Protein AF-A0A4S9TPJ6-F1 (afdb_monomer)

Secondary structure (DSSP, 8-state):
------------------PPP----------S-------HHHHHHHHHHHHHHHHHHHHHHHHHHHHHHHHHHHHHHHHHHHHHHHHHHHHHHHHHHHHHHHHHHH--

InterPro domains:
  IPR013959 DASH complex subunit Dad4 [PF08650] (38-105)
  IPR013959 DASH complex subunit Dad4 [PTHR28222] (38-107)

Foldseek 3Di:
DDDDDDDDDDDDDDDDDDDDDPPDDPPDPPPPDPDPPQDPVNVVVVVVVVVVVVVVVVVVVVVVVVVVVVVVVVVVVVVVVVVVVVVVVVVVVVVVVVVVVVVVVVVD

pLDDT: mean 78.39, std 22.14, range [39.75, 98.69]

Solvent-accessible surface area (backbone atoms only — not comparable to full-atom values): 6909 Å² total; per-residue (Å²): 143,82,79,89,83,83,86,84,81,86,80,88,82,88,80,93,76,90,73,83,80,81,91,73,76,87,77,68,78,78,73,91,69,77,67,88,78,68,48,77,66,54,52,51,49,52,54,52,48,50,52,51,52,56,49,50,52,52,49,49,54,53,50,54,52,49,51,51,53,50,50,54,50,53,58,62,46,49,60,56,51,51,53,52,50,52,50,52,52,51,52,53,52,52,52,54,52,49,54,53,50,52,54,52,62,75,75,107

Organism: Aureobasidium pullulans (NCBI:txid5580)

Structure (mmCIF, N/CA/C/O backbone):
data_AF-A0A4S9TPJ6-F1
#
_entry.id   AF-A0A4S9TPJ6-F1
#
loop_
_atom_site.group_PDB
_atom_site.id
_atom_site.type_symbol
_atom_site.label_atom_id
_atom_site.label_alt_id
_atom_site.label_comp_id
_atom_site.label_asym_id
_atom_site.label_entity_id
_atom_site.label_seq_id
_atom_site.pdbx_PDB_ins_code
_atom_site.Cartn_x
_atom_site.Cartn_y
_atom_site.Cartn_z
_atom_site.occupancy
_atom_site.B_iso_or_equiv
_atom_site.auth_seq_id
_atom_site.auth_comp_id
_atom_site.auth_asym_id
_atom_site.auth_atom_id
_atom_site.pdbx_PDB_model_num
ATOM 1 N N . MET A 1 1 ? 44.935 60.387 -58.788 1.00 44.62 1 MET A N 1
ATOM 2 C CA . MET A 1 1 ? 46.110 61.033 -58.174 1.00 44.62 1 MET A CA 1
ATOM 3 C C . MET A 1 1 ? 46.407 60.317 -56.869 1.00 44.62 1 MET A C 1
ATOM 5 O O . MET A 1 1 ? 45.768 60.632 -55.879 1.00 44.62 1 MET A O 1
ATOM 9 N N . ALA A 1 2 ? 47.271 59.299 -56.920 1.00 43.22 2 ALA A N 1
ATOM 10 C CA . ALA A 1 2 ? 48.044 58.767 -55.793 1.00 43.22 2 ALA A CA 1
ATOM 11 C C . ALA A 1 2 ? 48.929 57.608 -56.300 1.00 43.22 2 ALA A C 1
ATOM 13 O O . ALA A 1 2 ? 48.460 56.485 -56.425 1.00 43.22 2 ALA A O 1
ATOM 14 N N . MET A 1 3 ? 50.171 57.975 -56.627 1.00 47.25 3 MET A N 1
ATOM 15 C CA . MET A 1 3 ? 51.426 57.223 -56.472 1.00 47.25 3 MET A CA 1
ATOM 16 C C . MET A 1 3 ? 51.560 55.838 -57.126 1.00 47.25 3 MET A C 1
ATOM 18 O O . MET A 1 3 ? 51.258 54.808 -56.529 1.00 47.25 3 MET A O 1
ATOM 22 N N . ASP A 1 4 ? 52.151 55.861 -58.322 1.00 42.34 4 ASP A N 1
ATOM 23 C CA . ASP A 1 4 ? 53.192 54.914 -58.726 1.00 42.34 4 ASP A CA 1
ATOM 24 C C . ASP A 1 4 ? 54.390 55.024 -57.763 1.00 42.34 4 ASP A C 1
ATOM 26 O O . ASP A 1 4 ? 54.783 56.135 -57.416 1.00 42.34 4 ASP A O 1
ATOM 30 N N . ASP A 1 5 ? 54.961 53.895 -57.336 1.00 44.09 5 ASP A N 1
ATOM 31 C CA . ASP A 1 5 ? 56.391 53.644 -57.548 1.00 44.09 5 ASP A CA 1
ATOM 32 C C . ASP A 1 5 ? 56.750 52.170 -57.318 1.00 44.09 5 ASP A C 1
ATOM 34 O O . ASP A 1 5 ? 56.328 51.501 -56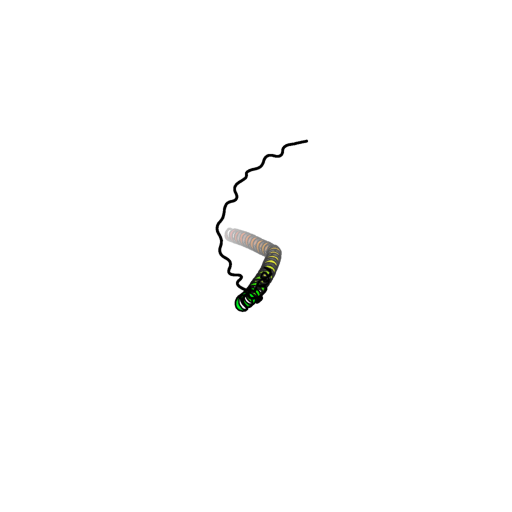.372 1.00 44.09 5 ASP A O 1
ATOM 38 N N . ALA A 1 6 ? 57.506 51.674 -58.288 1.00 48.09 6 ALA A N 1
ATOM 39 C CA . ALA A 1 6 ? 57.837 50.292 -58.551 1.00 48.09 6 ALA A CA 1
ATOM 40 C C . ALA A 1 6 ? 58.975 49.777 -57.659 1.00 48.09 6 ALA A C 1
ATOM 42 O O . ALA A 1 6 ? 59.975 50.460 -57.449 1.00 48.09 6 ALA A O 1
ATOM 43 N N . VAL A 1 7 ? 58.879 48.514 -57.233 1.00 50.94 7 VAL A N 1
ATOM 44 C CA . VAL A 1 7 ? 60.064 47.709 -56.916 1.00 50.94 7 VAL A CA 1
ATOM 45 C C . VAL A 1 7 ? 60.311 46.787 -58.102 1.00 50.94 7 VAL A C 1
ATOM 47 O O . VAL A 1 7 ? 59.646 45.767 -58.283 1.00 50.94 7 VAL A O 1
ATOM 50 N N . ASP A 1 8 ? 61.252 47.231 -58.929 1.00 50.16 8 ASP A N 1
ATOM 51 C CA . ASP A 1 8 ? 61.985 46.438 -59.905 1.00 50.16 8 ASP A CA 1
ATOM 52 C C . ASP A 1 8 ? 62.866 45.407 -59.181 1.00 50.16 8 ASP A C 1
ATOM 54 O O . ASP A 1 8 ? 63.433 45.669 -58.118 1.00 50.16 8 ASP A O 1
ATOM 58 N N . GLY A 1 9 ? 62.950 44.210 -59.748 1.00 45.66 9 GLY A N 1
ATOM 59 C CA . GLY A 1 9 ? 63.647 43.081 -59.142 1.00 45.66 9 GLY A CA 1
ATOM 60 C C . GLY A 1 9 ? 63.427 41.767 -59.878 1.00 45.66 9 GLY A C 1
ATOM 61 O O . GLY A 1 9 ? 63.296 40.718 -59.250 1.00 45.66 9 GLY A O 1
ATOM 62 N N . GLY A 1 10 ? 63.355 41.801 -61.208 1.00 43.19 10 GLY A N 1
ATOM 63 C CA . GLY A 1 10 ? 63.560 40.600 -62.010 1.00 43.19 10 GLY A CA 1
ATOM 64 C C . GLY A 1 10 ? 65.054 40.389 -62.237 1.00 43.19 10 GLY A C 1
ATOM 65 O O . GLY A 1 10 ? 65.725 41.334 -62.628 1.00 43.19 10 GLY A O 1
ATOM 66 N N . CYS A 1 11 ? 65.562 39.166 -62.046 1.00 39.75 11 CYS A N 1
ATOM 67 C CA . CYS A 1 11 ? 66.594 38.576 -62.912 1.00 39.75 11 CYS A CA 1
ATOM 68 C C . CYS A 1 11 ? 66.783 37.065 -62.643 1.00 39.75 11 CYS A C 1
ATOM 70 O O . CYS A 1 11 ? 67.380 36.671 -61.651 1.00 39.75 11 CYS A O 1
ATOM 72 N N . TYR A 1 12 ? 66.270 36.267 -63.589 1.00 40.56 12 TYR A N 1
ATOM 73 C CA . TYR A 1 12 ? 66.818 35.040 -64.203 1.00 40.56 12 TYR A CA 1
ATOM 74 C C . TYR A 1 12 ? 67.426 33.931 -63.311 1.00 40.56 12 TYR A C 1
ATOM 76 O O . TYR A 1 12 ? 68.380 34.115 -62.570 1.00 40.56 12 TYR A O 1
ATOM 84 N N . SER A 1 13 ? 67.024 32.673 -63.496 1.00 42.19 13 SER A N 1
ATOM 85 C CA . SER A 1 13 ? 67.600 31.861 -64.579 1.00 42.19 13 SER A CA 1
ATOM 86 C C . SER A 1 13 ? 66.822 30.557 -64.805 1.00 42.19 13 SER A C 1
ATOM 88 O O . SER A 1 13 ? 66.118 30.059 -63.931 1.00 42.19 13 SER A O 1
ATOM 90 N N . GLY A 1 14 ? 66.887 30.068 -66.044 1.00 50.25 14 GLY A N 1
ATOM 91 C CA . GLY A 1 14 ? 65.963 29.092 -66.607 1.00 50.25 14 GLY A CA 1
ATOM 92 C C . GLY A 1 14 ? 66.112 27.645 -66.139 1.00 50.25 14 GLY A C 1
ATOM 93 O O . GLY A 1 14 ? 67.111 27.234 -65.569 1.00 50.25 14 GLY A O 1
ATOM 94 N N . THR A 1 15 ? 65.117 26.841 -66.506 1.00 44.19 15 THR A N 1
ATOM 95 C CA . THR A 1 15 ? 65.302 25.714 -67.432 1.00 44.19 15 THR A CA 1
ATOM 96 C C . THR A 1 15 ? 63.945 25.299 -67.993 1.00 44.19 15 THR A C 1
ATOM 98 O O . THR A 1 15 ? 62.955 25.131 -67.286 1.00 44.19 15 THR A O 1
ATOM 101 N N . SER A 1 16 ? 63.907 25.165 -69.314 1.00 50.22 16 SER A N 1
ATOM 102 C CA . SER A 1 16 ? 62.810 24.557 -70.049 1.00 50.22 16 SER A CA 1
ATOM 103 C C . SER A 1 16 ? 62.834 23.045 -69.831 1.00 50.22 16 SER A C 1
ATOM 105 O O . SER A 1 16 ? 63.770 22.373 -70.260 1.00 50.22 16 SER A O 1
ATOM 107 N N . SER A 1 17 ? 61.784 22.502 -69.221 1.00 47.09 17 SER A N 1
ATOM 108 C CA . SER A 1 17 ? 61.271 21.159 -69.519 1.00 47.09 17 SER A CA 1
ATOM 109 C C . SER A 1 17 ? 59.798 21.107 -69.135 1.00 47.09 17 SER A C 1
ATOM 111 O O . SER A 1 17 ? 59.420 20.963 -67.976 1.00 47.09 17 SER A O 1
ATOM 113 N N . ARG A 1 18 ? 58.951 21.294 -70.146 1.00 54.44 18 ARG A N 1
ATOM 114 C CA . ARG A 1 18 ? 57.497 21.190 -70.061 1.00 54.44 18 ARG A CA 1
ATOM 115 C C . ARG A 1 18 ? 57.134 19.716 -69.837 1.00 54.44 18 ARG A C 1
ATOM 117 O O . ARG A 1 18 ? 57.025 18.959 -70.795 1.00 54.44 18 ARG A O 1
ATOM 124 N N . MET A 1 19 ? 56.972 19.308 -68.581 1.00 51.78 19 MET A N 1
ATOM 125 C CA . MET A 1 19 ? 56.354 18.023 -68.239 1.00 51.78 19 MET A CA 1
ATOM 126 C C . MET A 1 19 ? 54.832 18.131 -68.434 1.00 51.78 19 MET A C 1
ATOM 128 O O . MET A 1 19 ? 54.237 19.090 -67.933 1.00 51.78 19 MET A O 1
ATOM 132 N N . PRO A 1 20 ? 54.168 17.197 -69.139 1.00 49.78 20 PRO A N 1
ATOM 133 C CA . PRO A 1 20 ? 52.714 17.164 -69.190 1.00 49.78 20 PRO A CA 1
ATOM 134 C C . PRO A 1 20 ? 52.173 16.792 -67.808 1.00 49.78 20 PRO A C 1
ATOM 136 O O . PRO A 1 20 ? 52.563 15.782 -67.225 1.00 49.78 20 PRO A O 1
ATOM 139 N N . THR A 1 21 ? 51.261 17.604 -67.285 1.00 61.22 21 THR A N 1
ATOM 140 C CA . THR A 1 21 ? 50.472 17.283 -66.097 1.00 61.22 21 THR A CA 1
ATOM 141 C C . THR A 1 21 ? 49.646 16.019 -66.364 1.00 61.22 21 THR A C 1
ATOM 143 O O . THR A 1 21 ? 48.872 16.003 -67.325 1.00 61.22 21 THR A O 1
ATOM 146 N N . PRO A 1 22 ? 49.734 14.965 -65.532 1.00 54.97 22 PRO A N 1
ATOM 147 C CA . PRO A 1 22 ? 48.777 13.877 -65.610 1.00 54.97 22 PRO A CA 1
ATOM 148 C C . PRO A 1 22 ? 47.413 14.397 -65.144 1.00 54.97 22 PRO A C 1
ATOM 150 O O . PRO A 1 22 ? 47.194 14.683 -63.967 1.00 54.97 22 PRO A O 1
ATOM 153 N N . LEU A 1 23 ? 46.484 14.537 -66.090 1.00 56.81 23 LEU A N 1
ATOM 154 C CA . LEU A 1 23 ? 45.060 14.702 -65.816 1.00 56.81 23 LEU A CA 1
ATOM 155 C C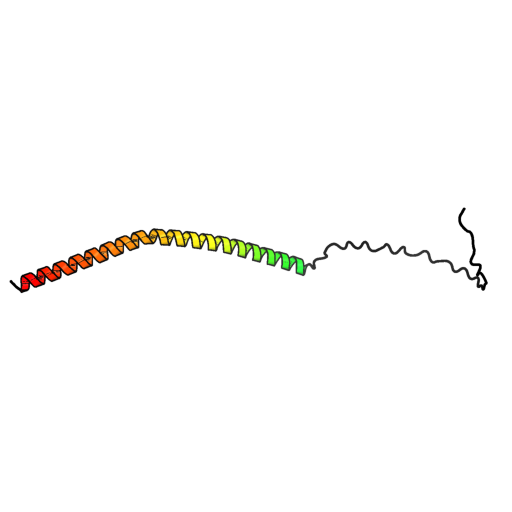 . LEU A 1 23 ? 44.521 13.380 -65.260 1.00 56.81 23 LEU A C 1
ATOM 157 O O . LEU A 1 23 ? 43.943 12.593 -66.000 1.00 56.81 23 LEU A O 1
ATOM 161 N N . PHE A 1 24 ? 44.711 13.106 -63.969 1.00 54.28 24 PHE A N 1
ATOM 162 C CA . PHE A 1 24 ? 44.003 12.003 -63.326 1.00 54.28 24 PHE A CA 1
ATOM 163 C C . PHE A 1 24 ? 43.663 12.314 -61.871 1.00 54.28 24 PHE A C 1
ATOM 165 O O . PHE A 1 24 ? 44.528 12.463 -61.014 1.00 54.28 24 PHE A O 1
ATOM 172 N N . GLY A 1 25 ? 42.356 12.381 -61.616 1.00 49.38 25 GLY A N 1
ATOM 173 C CA . GLY A 1 25 ? 41.775 12.389 -60.282 1.00 49.38 25 GLY A CA 1
ATOM 174 C C . GLY A 1 25 ? 41.580 13.777 -59.689 1.00 49.38 25 GLY A C 1
ATOM 175 O O . GLY A 1 25 ? 42.326 14.194 -58.806 1.00 49.38 25 GLY A O 1
ATOM 176 N N . ARG A 1 26 ? 40.479 14.446 -60.059 1.00 49.72 26 ARG A N 1
ATOM 177 C CA . ARG A 1 26 ? 39.804 15.351 -59.118 1.00 49.72 26 ARG A CA 1
ATOM 178 C C . ARG A 1 26 ? 39.520 14.539 -57.848 1.00 49.72 26 ARG A C 1
ATOM 180 O O . ARG A 1 26 ? 38.533 13.809 -57.802 1.00 49.72 26 ARG A O 1
ATOM 187 N N . ARG A 1 27 ? 40.370 14.635 -56.821 1.00 51.44 27 ARG A N 1
ATOM 188 C CA . ARG A 1 27 ? 39.947 14.289 -55.462 1.00 51.44 27 ARG A CA 1
ATOM 189 C C . ARG A 1 27 ? 38.869 15.302 -55.109 1.00 51.44 27 ARG A C 1
ATOM 191 O O . ARG A 1 27 ? 39.168 16.459 -54.831 1.00 51.44 27 ARG A O 1
ATOM 198 N N . GLN A 1 28 ? 37.616 14.874 -55.217 1.00 52.56 28 GLN A N 1
ATOM 199 C CA . GLN A 1 28 ? 36.493 15.595 -54.639 1.00 52.56 28 GLN A CA 1
ATOM 200 C C . GLN A 1 28 ? 36.844 15.903 -53.174 1.00 52.56 28 GLN A C 1
ATOM 202 O O . GLN A 1 28 ? 37.384 15.019 -52.494 1.00 52.56 28 GLN A O 1
ATOM 207 N N . PRO A 1 29 ? 36.589 17.123 -52.671 1.00 48.28 29 PRO A N 1
ATOM 208 C CA . PRO A 1 29 ? 36.646 17.342 -51.238 1.00 48.28 29 PRO A CA 1
ATOM 209 C C . PRO A 1 29 ? 35.657 16.361 -50.610 1.00 48.28 29 PRO A C 1
ATOM 211 O O . PRO A 1 29 ? 34.491 16.321 -51.003 1.00 48.28 29 PRO A O 1
ATOM 214 N N . ARG A 1 30 ? 36.136 15.519 -49.686 1.00 48.62 30 ARG A N 1
ATOM 215 C CA . ARG A 1 30 ? 35.251 14.706 -48.851 1.00 48.62 30 ARG A CA 1
ATOM 216 C C . ARG A 1 30 ? 34.255 15.676 -48.225 1.00 48.62 30 ARG A C 1
ATOM 218 O O . ARG A 1 30 ? 34.659 16.527 -47.437 1.00 48.62 30 ARG A O 1
ATOM 225 N N . SER A 1 31 ? 32.986 15.580 -48.613 1.00 49.97 31 SER A N 1
ATOM 226 C CA . SER A 1 31 ? 31.901 16.253 -47.916 1.00 49.97 31 SER A CA 1
ATOM 227 C C . SER A 1 31 ? 31.967 15.792 -46.466 1.00 49.97 31 SER A C 1
ATOM 229 O O . SER A 1 31 ? 31.734 14.618 -46.170 1.00 49.97 31 SER A O 1
ATOM 231 N N . LEU A 1 32 ? 32.371 16.696 -45.578 1.00 55.62 32 LEU A N 1
ATOM 232 C CA . LEU A 1 32 ? 32.479 16.455 -44.147 1.00 55.62 32 LEU A CA 1
ATOM 233 C C . LEU A 1 32 ? 31.074 16.479 -43.528 1.00 55.62 32 LEU A C 1
ATOM 235 O O . LEU A 1 32 ? 30.742 17.329 -42.716 1.00 55.62 32 LEU A O 1
ATOM 239 N N . THR A 1 33 ? 30.222 15.565 -43.973 1.00 56.78 33 THR A N 1
ATOM 240 C CA . THR A 1 33 ? 28.915 15.275 -43.383 1.00 56.78 33 THR A CA 1
ATOM 241 C C . THR A 1 33 ? 28.744 13.762 -43.385 1.00 56.78 33 THR A C 1
ATOM 243 O O . THR A 1 33 ? 27.847 13.212 -44.021 1.00 56.78 33 THR A O 1
ATOM 246 N N . ALA A 1 34 ? 29.669 13.064 -42.723 1.00 49.91 34 ALA A N 1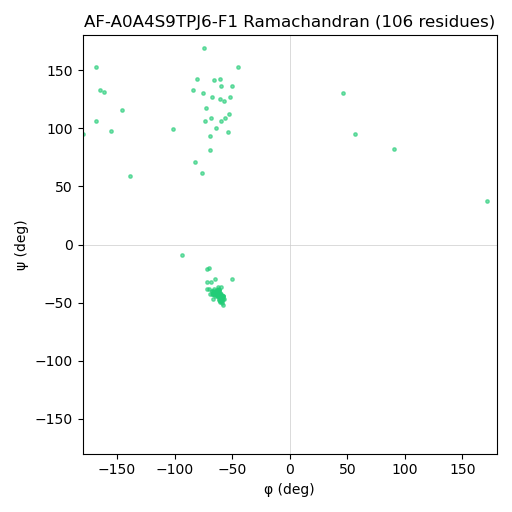
ATOM 247 C CA . ALA A 1 34 ? 29.380 11.717 -42.265 1.00 49.91 34 ALA A CA 1
ATOM 248 C C . ALA A 1 34 ? 28.426 11.875 -41.075 1.00 49.91 34 ALA A C 1
ATOM 250 O O . ALA A 1 34 ? 28.815 12.359 -40.014 1.00 49.91 34 ALA A O 1
ATOM 251 N N . LEU A 1 35 ? 27.158 11.552 -41.326 1.00 61.62 35 LEU A N 1
ATOM 252 C CA . LEU A 1 35 ? 26.113 11.310 -40.331 1.00 61.62 35 LEU A CA 1
ATOM 253 C C . LEU A 1 35 ? 26.662 10.409 -39.207 1.00 61.62 35 LEU A C 1
ATOM 255 O O . LEU A 1 35 ? 27.589 9.640 -39.482 1.00 61.62 35 LEU A O 1
ATOM 259 N N . PRO A 1 36 ? 26.140 10.492 -37.966 1.00 57.25 36 PRO A N 1
ATOM 260 C CA . PRO A 1 36 ? 26.685 9.737 -36.847 1.00 57.25 36 PRO A CA 1
ATOM 261 C C . PRO A 1 36 ? 26.582 8.255 -37.192 1.00 57.25 36 PRO A C 1
ATOM 263 O O . PRO A 1 36 ? 25.499 7.681 -37.252 1.00 57.25 36 PRO A O 1
ATOM 266 N N . ASN A 1 37 ? 27.720 7.649 -37.512 1.00 58.97 37 ASN A N 1
ATOM 267 C CA . ASN A 1 37 ? 27.799 6.228 -37.772 1.00 58.97 37 ASN A CA 1
ATOM 268 C C . ASN A 1 37 ? 27.898 5.553 -36.405 1.00 58.97 37 ASN A C 1
ATOM 270 O O . ASN A 1 37 ? 28.977 5.117 -36.005 1.00 58.97 37 ASN A O 1
ATOM 274 N N . GLU A 1 38 ? 26.785 5.575 -35.667 1.00 62.31 38 GLU A N 1
ATOM 275 C CA . GLU A 1 38 ? 26.619 4.795 -34.445 1.00 62.31 38 GLU A CA 1
ATOM 276 C C . GLU A 1 38 ? 26.985 3.350 -34.788 1.00 62.31 38 GLU A C 1
ATOM 278 O O . GLU A 1 38 ? 26.495 2.781 -35.772 1.00 62.31 38 GLU A O 1
ATOM 283 N N . SER A 1 39 ? 27.892 2.754 -34.019 1.00 82.75 39 SER A N 1
ATOM 284 C CA . SER A 1 39 ? 28.222 1.345 -34.227 1.00 82.75 39 SER A CA 1
ATOM 285 C C . 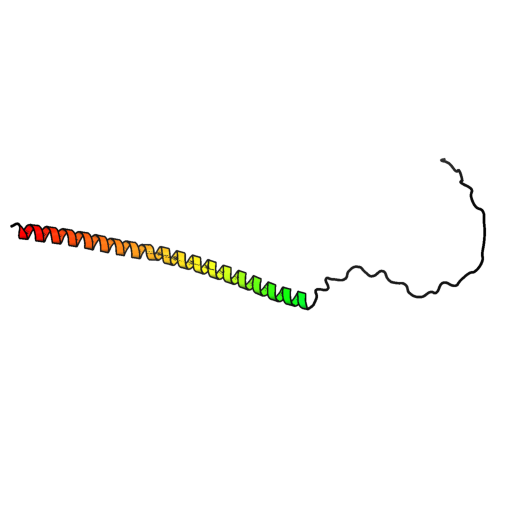SER A 1 39 ? 26.952 0.506 -34.014 1.00 82.75 39 SER A C 1
ATOM 287 O O . SER A 1 39 ? 26.197 0.794 -33.084 1.00 82.75 39 SER A O 1
ATOM 289 N N . PRO A 1 40 ? 26.694 -0.567 -34.785 1.00 82.56 40 PRO A N 1
ATOM 290 C CA . PRO A 1 40 ? 25.545 -1.448 -34.550 1.00 82.56 40 PRO A CA 1
ATOM 291 C C . PRO A 1 40 ? 25.410 -1.926 -33.091 1.00 82.56 40 PRO A C 1
ATOM 293 O O . PRO A 1 40 ? 24.300 -2.141 -32.608 1.00 82.56 40 PRO A O 1
ATOM 296 N N . HIS A 1 41 ? 26.530 -2.045 -32.370 1.00 90.00 41 HIS A N 1
ATOM 297 C CA . HIS A 1 41 ? 26.556 -2.358 -30.939 1.00 90.00 41 HIS A CA 1
ATOM 298 C C . HIS A 1 41 ? 26.084 -1.200 -30.047 1.00 90.00 41 HIS A C 1
ATOM 300 O O . HIS A 1 41 ? 25.377 -1.430 -29.069 1.00 90.00 41 HIS A O 1
ATOM 306 N N . GLU A 1 42 ? 26.441 0.036 -30.391 1.00 91.06 42 GLU A N 1
ATOM 307 C CA . GLU A 1 42 ? 26.015 1.249 -29.685 1.00 91.06 42 GLU A CA 1
ATOM 308 C C . GLU A 1 42 ? 24.508 1.465 -29.847 1.00 91.06 42 GLU A C 1
ATOM 310 O O . GLU A 1 42 ? 23.801 1.682 -28.866 1.00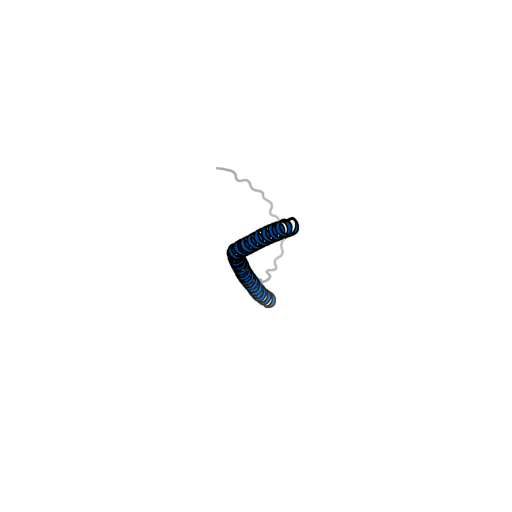 91.06 42 GLU A O 1
ATOM 315 N N . HIS A 1 43 ? 23.986 1.267 -31.061 1.00 90.50 43 HIS A N 1
ATOM 316 C CA . HIS A 1 43 ? 22.548 1.325 -31.311 1.00 90.50 43 HIS A CA 1
ATOM 317 C C . HIS A 1 43 ? 21.776 0.304 -30.456 1.00 90.50 43 HIS A C 1
ATOM 319 O O . HIS A 1 43 ? 20.776 0.636 -29.817 1.00 90.50 43 HIS A O 1
ATOM 325 N N . GLN A 1 44 ? 22.260 -0.941 -30.380 1.00 91.94 44 GLN A N 1
ATOM 326 C CA . GLN A 1 44 ? 21.660 -1.968 -29.521 1.00 91.94 44 GLN A CA 1
ATOM 327 C C . GLN A 1 44 ? 21.718 -1.593 -28.035 1.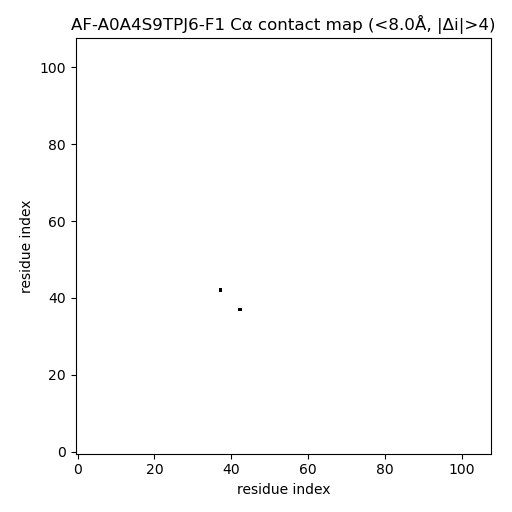00 91.94 44 GLN A C 1
ATOM 329 O O . GLN A 1 44 ? 20.740 -1.798 -27.311 1.00 91.94 44 GLN A O 1
ATOM 334 N N . GLN A 1 45 ? 22.834 -1.021 -27.577 1.00 93.75 45 GLN A N 1
ATOM 335 C CA . GLN A 1 45 ? 22.978 -0.550 -26.203 1.00 93.75 45 GLN A CA 1
ATOM 336 C C . GLN A 1 45 ? 21.986 0.578 -25.893 1.00 93.75 45 GLN A C 1
ATOM 338 O O . GLN A 1 45 ? 21.322 0.531 -24.859 1.00 93.75 45 GLN A O 1
ATOM 343 N N . ASN A 1 46 ? 21.811 1.531 -26.808 1.00 94.12 46 ASN A N 1
ATOM 344 C CA . ASN A 1 46 ? 20.857 2.628 -26.663 1.00 94.12 46 ASN A CA 1
ATOM 345 C C . ASN A 1 46 ? 19.410 2.120 -26.588 1.00 94.12 46 ASN A C 1
ATOM 347 O O . ASN A 1 46 ? 18.631 2.585 -25.755 1.00 94.12 46 ASN A O 1
ATOM 351 N N . VAL A 1 47 ? 19.058 1.102 -27.381 1.00 96.12 47 VAL A N 1
ATOM 352 C CA . VAL A 1 47 ? 17.738 0.452 -27.309 1.00 96.12 47 VAL A CA 1
ATOM 353 C C . VAL A 1 47 ? 17.523 -0.238 -25.957 1.00 96.12 47 VAL A C 1
ATOM 355 O O . VAL A 1 47 ? 16.441 -0.130 -25.376 1.00 96.12 47 VAL A O 1
ATOM 358 N N . LEU A 1 48 ? 18.531 -0.939 -25.428 1.00 97.75 48 LEU A N 1
ATOM 359 C CA . LEU A 1 48 ? 18.448 -1.569 -24.105 1.00 97.75 48 LEU A CA 1
ATOM 360 C C . LEU A 1 48 ? 18.326 -0.528 -22.988 1.00 97.75 48 LEU A C 1
ATOM 362 O O . LEU A 1 48 ? 17.474 -0.676 -22.112 1.00 97.75 48 LEU A O 1
ATOM 366 N N . LEU A 1 49 ? 19.123 0.539 -23.043 1.00 98.06 49 LEU A N 1
ATOM 367 C CA . LEU A 1 49 ? 19.073 1.634 -22.076 1.00 98.06 49 LEU A CA 1
ATOM 368 C C . LEU A 1 49 ? 17.717 2.340 -22.093 1.00 98.06 49 LEU A C 1
ATOM 370 O O . LEU A 1 49 ? 17.143 2.558 -21.032 1.00 98.06 49 LEU A O 1
ATOM 374 N N . SER A 1 50 ? 17.156 2.609 -23.273 1.00 98.06 50 SER A N 1
ATOM 375 C CA . SER A 1 50 ? 15.814 3.186 -23.399 1.00 98.06 50 SER A CA 1
ATOM 376 C C . SER A 1 50 ? 14.757 2.311 -22.719 1.00 98.06 50 SER A C 1
ATOM 378 O O . SER A 1 50 ? 13.950 2.815 -21.942 1.00 98.06 50 SER A O 1
ATOM 380 N N . ARG A 1 51 ? 14.810 0.986 -22.912 1.00 98.25 51 ARG A N 1
ATOM 381 C CA . ARG A 1 51 ? 13.897 0.053 -22.228 1.00 98.25 51 ARG A CA 1
ATOM 382 C C . ARG A 1 51 ? 14.076 0.068 -20.714 1.00 98.25 51 ARG A C 1
ATOM 384 O O . ARG A 1 51 ? 13.083 0.022 -19.995 1.00 98.25 51 ARG A O 1
ATOM 391 N N . ILE A 1 52 ? 15.319 0.120 -20.230 1.00 98.44 52 ILE A N 1
ATOM 392 C CA . ILE A 1 52 ? 15.611 0.212 -18.794 1.00 98.44 52 ILE A CA 1
ATOM 393 C C . ILE A 1 52 ? 15.007 1.494 -18.224 1.00 98.44 52 ILE A C 1
ATOM 395 O O . ILE A 1 52 ? 14.281 1.418 -17.238 1.00 98.44 52 ILE A O 1
ATOM 399 N N . ILE A 1 53 ? 15.246 2.639 -18.866 1.00 98.38 53 ILE A N 1
ATOM 400 C CA . ILE A 1 53 ? 14.722 3.940 -18.432 1.00 98.38 53 ILE A CA 1
ATOM 401 C C . ILE A 1 53 ? 13.194 3.898 -18.372 1.00 98.38 53 ILE A C 1
ATOM 403 O O . ILE A 1 53 ? 12.627 4.145 -17.313 1.00 98.38 53 ILE A O 1
ATOM 407 N N . THR A 1 54 ? 12.529 3.467 -19.446 1.00 98.62 54 THR A N 1
ATOM 408 C CA . THR A 1 54 ? 11.062 3.363 -19.476 1.00 98.62 54 THR A CA 1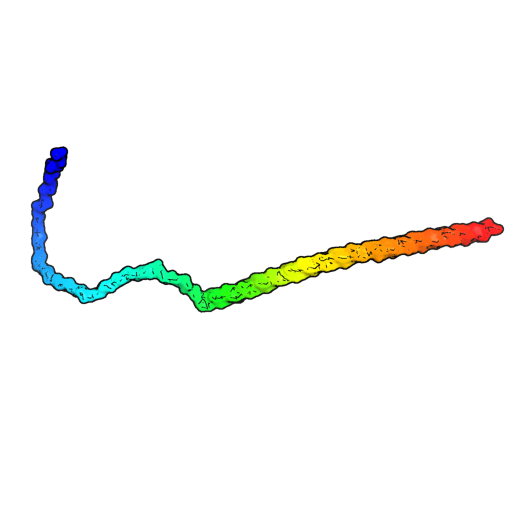
ATOM 409 C C . THR A 1 54 ? 10.517 2.410 -18.410 1.00 98.62 54 THR A C 1
ATOM 411 O O . THR A 1 54 ? 9.459 2.651 -17.832 1.00 98.62 54 THR A O 1
ATOM 414 N N . ASN A 1 55 ? 11.214 1.310 -18.123 1.00 98.62 55 ASN A N 1
ATOM 415 C CA . ASN A 1 55 ? 10.795 0.395 -17.064 1.00 98.62 55 ASN A CA 1
ATOM 416 C C . ASN A 1 55 ? 10.971 1.013 -15.670 1.00 98.62 55 ASN A C 1
ATOM 418 O O . ASN A 1 55 ? 10.114 0.812 -14.813 1.00 98.62 55 ASN A O 1
ATOM 422 N N . VAL A 1 56 ? 12.047 1.772 -15.445 1.00 98.69 56 VAL A N 1
ATOM 423 C CA . VAL A 1 5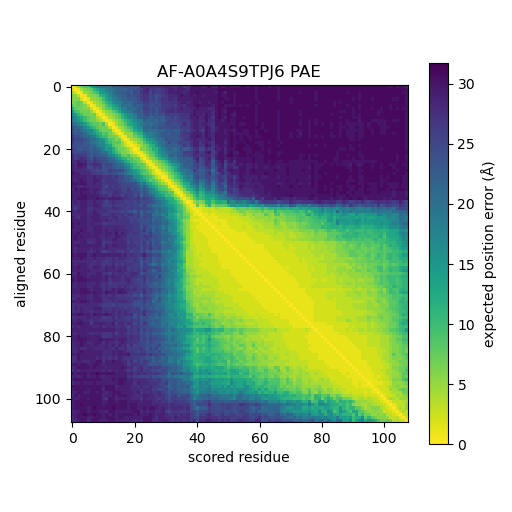6 ? 12.283 2.497 -14.188 1.00 98.69 56 VAL A CA 1
ATOM 424 C C . VAL A 1 56 ? 11.243 3.600 -13.990 1.00 98.69 56 VAL A C 1
ATOM 426 O O . VAL A 1 56 ? 10.733 3.747 -12.883 1.00 98.69 56 VAL A O 1
ATOM 429 N N . GLU A 1 57 ? 10.867 4.322 -15.046 1.00 98.62 57 GLU A N 1
ATOM 430 C CA . GLU A 1 57 ? 9.783 5.313 -15.004 1.00 98.62 57 GLU A CA 1
ATOM 431 C C . GLU A 1 57 ? 8.458 4.667 -14.578 1.00 98.62 57 GLU A C 1
ATOM 433 O O . GLU A 1 57 ? 7.850 5.096 -13.598 1.00 98.62 57 GLU A O 1
ATOM 438 N N . LYS A 1 58 ? 8.065 3.562 -15.223 1.00 98.56 58 LYS A N 1
ATOM 439 C CA . LYS A 1 58 ? 6.851 2.807 -14.861 1.00 98.56 58 LYS A CA 1
ATOM 440 C C . LYS A 1 58 ? 6.894 2.257 -13.438 1.00 98.56 58 LYS A C 1
ATOM 442 O O . LYS A 1 58 ? 5.879 2.246 -12.745 1.00 98.56 58 LYS A O 1
ATOM 447 N N . LEU A 1 59 ? 8.058 1.780 -12.997 1.00 98.62 59 LEU A N 1
ATOM 448 C CA . LEU A 1 59 ? 8.242 1.324 -11.623 1.00 98.62 59 LEU A CA 1
ATOM 449 C C . LEU A 1 59 ? 8.036 2.480 -10.641 1.00 98.62 59 LEU A C 1
ATOM 451 O O . LEU A 1 59 ? 7.348 2.307 -9.640 1.00 98.62 59 LEU A O 1
ATOM 455 N N . ASN A 1 60 ? 8.598 3.653 -10.934 1.00 98.69 60 ASN A N 1
ATOM 456 C CA . ASN A 1 60 ? 8.431 4.832 -10.097 1.00 98.69 60 ASN A CA 1
ATOM 457 C C . ASN A 1 60 ? 6.953 5.244 -10.007 1.00 98.69 60 ASN A C 1
ATOM 459 O O . ASN A 1 60 ? 6.440 5.464 -8.914 1.00 98.69 60 ASN A O 1
ATOM 463 N N . GLU A 1 61 ? 6.231 5.249 -11.129 1.00 98.62 61 GLU A N 1
ATOM 464 C CA . GLU A 1 61 ? 4.783 5.488 -11.149 1.00 98.62 61 GLU A CA 1
ATOM 465 C C . GLU A 1 61 ? 4.011 4.481 -10.286 1.00 98.62 61 GLU A C 1
ATOM 467 O O . GLU A 1 61 ? 3.181 4.873 -9.462 1.00 98.62 61 GLU A O 1
ATOM 472 N N . ALA A 1 62 ? 4.318 3.189 -10.414 1.00 98.50 62 ALA A N 1
ATOM 473 C CA . ALA A 1 62 ? 3.688 2.147 -9.610 1.00 98.50 62 ALA A CA 1
ATOM 474 C C . ALA A 1 62 ? 3.972 2.319 -8.107 1.00 98.50 62 ALA A C 1
ATOM 476 O O . ALA A 1 62 ? 3.067 2.158 -7.288 1.00 98.50 62 ALA A O 1
ATOM 477 N N . VAL A 1 63 ? 5.200 2.694 -7.736 1.00 98.62 63 VAL A N 1
ATOM 478 C CA . VAL A 1 63 ? 5.586 2.965 -6.341 1.00 98.62 63 VAL A CA 1
ATOM 479 C C . VAL A 1 63 ? 4.889 4.216 -5.801 1.00 98.62 63 VAL A C 1
ATOM 481 O O . VAL A 1 63 ? 4.418 4.207 -4.665 1.00 98.62 63 VAL A O 1
ATOM 484 N N . MET A 1 64 ? 4.757 5.278 -6.600 1.00 98.62 64 MET A N 1
ATOM 485 C CA . MET A 1 64 ? 3.992 6.465 -6.204 1.00 98.62 64 MET A CA 1
ATOM 486 C C . MET A 1 64 ? 2.523 6.120 -5.933 1.00 98.62 64 MET A C 1
ATOM 488 O O . MET A 1 64 ? 1.971 6.541 -4.914 1.00 98.62 64 MET A O 1
ATOM 492 N N . MET A 1 65 ? 1.905 5.315 -6.800 1.00 98.50 65 MET A N 1
ATOM 493 C CA . MET A 1 65 ? 0.533 4.840 -6.604 1.00 98.50 65 MET A CA 1
ATOM 494 C C . MET A 1 65 ? 0.404 3.964 -5.357 1.00 98.50 65 MET A C 1
ATOM 496 O O . MET A 1 65 ? -0.516 4.167 -4.568 1.00 98.50 65 MET A O 1
ATOM 500 N N . LEU A 1 66 ? 1.353 3.051 -5.130 1.00 98.56 66 LEU A N 1
ATOM 501 C CA . LEU A 1 66 ? 1.405 2.235 -3.918 1.00 98.56 66 LEU A CA 1
ATOM 502 C C . LEU A 1 66 ? 1.463 3.107 -2.657 1.00 98.56 66 LEU A C 1
ATOM 504 O O . LEU A 1 66 ? 0.699 2.882 -1.722 1.00 98.56 66 LEU A O 1
ATOM 508 N N . ASN A 1 67 ? 2.330 4.122 -2.639 1.00 98.69 67 ASN A N 1
ATOM 509 C CA . ASN A 1 67 ? 2.457 5.032 -1.501 1.00 98.69 67 ASN A CA 1
ATOM 510 C C . ASN A 1 67 ? 1.150 5.776 -1.223 1.00 98.69 67 ASN A C 1
ATOM 512 O O . ASN A 1 67 ? 0.743 5.886 -0.067 1.00 98.69 67 ASN A O 1
ATOM 516 N N . LYS A 1 68 ? 0.465 6.236 -2.274 1.00 98.50 68 LYS A N 1
ATOM 517 C CA . LYS A 1 68 ? -0.848 6.869 -2.140 1.00 98.50 68 LYS A CA 1
ATOM 518 C C . LYS A 1 68 ? -1.877 5.903 -1.543 1.00 98.50 68 LYS A C 1
ATOM 520 O O . LYS A 1 68 ? -2.551 6.256 -0.580 1.00 98.50 68 LYS A O 1
ATOM 525 N N . SER A 1 69 ? -1.953 4.671 -2.046 1.00 98.44 69 SER A N 1
ATOM 526 C CA . SER A 1 69 ? -2.871 3.659 -1.508 1.00 98.44 69 SER A CA 1
ATOM 527 C C . SER A 1 69 ? -2.569 3.306 -0.048 1.00 98.44 69 SER A C 1
ATOM 529 O O . SER A 1 69 ? -3.490 3.150 0.748 1.00 98.44 69 SER A O 1
ATOM 531 N N . LEU A 1 70 ? -1.293 3.227 0.341 1.00 98.69 70 LEU A N 1
ATOM 532 C CA . LEU A 1 70 ? -0.905 3.004 1.737 1.00 98.69 70 LEU A CA 1
ATOM 533 C C . LEU A 1 70 ? -1.299 4.175 2.644 1.00 98.69 70 LEU A C 1
ATOM 535 O O . LEU A 1 70 ? -1.731 3.945 3.772 1.00 98.69 70 LEU A O 1
ATOM 539 N N . GLN A 1 71 ? -1.182 5.416 2.164 1.00 98.56 71 GLN A N 1
ATOM 540 C CA . GLN A 1 71 ? -1.655 6.587 2.905 1.00 98.56 71 GLN A CA 1
ATOM 541 C C . GLN A 1 71 ? -3.170 6.544 3.119 1.00 98.56 71 GLN A C 1
ATOM 543 O O . GLN A 1 71 ? -3.626 6.778 4.235 1.00 98.56 71 GLN A O 1
ATOM 548 N N . GLU A 1 72 ? -3.940 6.190 2.090 1.00 98.31 72 GLU A N 1
ATOM 549 C CA . GLU A 1 72 ? -5.396 6.035 2.193 1.00 98.31 72 GLU A CA 1
ATOM 550 C C . GLU A 1 72 ? -5.781 4.936 3.199 1.00 98.31 72 GLU A C 1
ATOM 552 O O . GLU A 1 72 ? -6.627 5.160 4.063 1.00 98.31 72 GLU A O 1
ATOM 557 N N . ILE A 1 73 ? -5.111 3.777 3.158 1.00 98.38 73 ILE A N 1
ATOM 558 C CA . ILE A 1 73 ? -5.308 2.699 4.143 1.00 98.38 73 ILE A CA 1
ATOM 559 C C . ILE A 1 73 ? -4.986 3.183 5.560 1.00 98.38 73 ILE A C 1
ATOM 561 O O . ILE A 1 73 ? -5.745 2.911 6.487 1.00 98.38 73 ILE A O 1
ATOM 565 N N . ASN A 1 74 ? -3.881 3.909 5.742 1.00 97.81 74 ASN A N 1
ATOM 566 C CA . ASN A 1 74 ? -3.479 4.407 7.054 1.00 97.81 74 ASN A CA 1
ATOM 567 C C . ASN A 1 74 ? -4.512 5.384 7.636 1.00 97.81 74 ASN A C 1
ATOM 569 O O . ASN A 1 74 ? -4.860 5.277 8.807 1.00 97.81 74 ASN A O 1
ATOM 573 N N . ILE A 1 75 ? -5.051 6.286 6.808 1.00 97.75 75 ILE A N 1
ATOM 574 C CA . ILE A 1 75 ? -6.129 7.197 7.216 1.00 97.75 75 ILE A CA 1
ATOM 575 C C . ILE A 1 75 ? -7.356 6.398 7.667 1.00 97.75 75 ILE A C 1
ATOM 577 O O . ILE A 1 75 ? -7.874 6.650 8.749 1.00 97.75 75 ILE A O 1
ATOM 581 N N . ASN A 1 76 ? -7.774 5.395 6.894 1.00 96.75 76 ASN A N 1
ATOM 582 C CA . ASN A 1 76 ? -8.933 4.568 7.244 1.00 96.75 76 ASN A CA 1
ATOM 583 C C . ASN A 1 76 ? -8.716 3.747 8.530 1.00 96.75 76 ASN A C 1
ATOM 585 O O . ASN A 1 76 ? -9.664 3.480 9.267 1.00 96.75 76 ASN A O 1
ATOM 589 N N . ASN A 1 77 ? -7.474 3.362 8.835 1.00 97.94 77 ASN A N 1
ATOM 590 C CA . ASN A 1 77 ? -7.153 2.638 10.066 1.00 97.94 77 ASN A CA 1
ATOM 591 C C . ASN A 1 77 ? -7.270 3.511 11.329 1.00 97.94 77 ASN A C 1
ATOM 593 O O . ASN A 1 77 ? -7.433 2.961 12.418 1.00 97.94 77 ASN A O 1
ATOM 597 N N . MET A 1 78 ? -7.234 4.844 11.208 1.00 98.00 78 MET A N 1
ATOM 598 C CA . MET A 1 78 ? -7.376 5.752 12.355 1.00 98.00 78 MET A CA 1
ATOM 599 C C . MET A 1 78 ? -8.736 5.610 13.050 1.00 98.00 78 MET A C 1
ATOM 601 O O . MET A 1 78 ? -8.801 5.668 14.278 1.00 98.00 78 MET A O 1
ATOM 605 N N . ASP A 1 79 ? -9.810 5.375 12.292 1.00 95.38 79 ASP A N 1
ATOM 606 C CA . ASP A 1 79 ? -11.155 5.202 12.855 1.00 95.38 79 ASP A CA 1
ATOM 607 C C . ASP A 1 79 ? -11.259 3.906 13.670 1.00 95.38 79 ASP A C 1
ATOM 609 O O . ASP A 1 79 ? -11.847 3.877 14.754 1.00 95.38 79 ASP A O 1
ATOM 613 N N . VAL A 1 80 ? -10.638 2.830 13.177 1.00 96.88 80 VAL A N 1
ATOM 614 C CA . VAL A 1 80 ? -10.580 1.540 13.880 1.00 96.88 80 VAL A CA 1
ATOM 615 C C . VAL A 1 80 ? -9.768 1.669 15.167 1.00 96.88 80 VAL A C 1
ATOM 617 O O . VAL A 1 80 ? -10.194 1.174 16.212 1.00 96.88 80 VAL A O 1
ATOM 620 N N . GLU A 1 81 ? -8.634 2.369 15.113 1.00 97.75 81 GLU A N 1
ATOM 621 C CA . GLU A 1 81 ? -7.798 2.647 16.283 1.00 97.75 81 GLU A CA 1
ATOM 622 C C . GLU A 1 81 ? -8.568 3.445 17.347 1.00 97.75 81 GLU A C 1
ATOM 624 O O . GLU A 1 81 ? -8.538 3.095 18.529 1.00 97.75 81 GLU A O 1
ATOM 629 N N . LEU A 1 82 ? -9.331 4.465 16.943 1.00 97.81 82 LEU A N 1
ATOM 630 C CA . LEU A 1 82 ? -10.160 5.244 17.864 1.00 97.81 82 LEU A CA 1
ATOM 631 C C . LEU A 1 82 ? -11.188 4.361 18.584 1.00 97.81 82 LEU A C 1
ATOM 633 O O . LEU A 1 82 ? -11.297 4.410 19.812 1.00 97.81 82 LEU A O 1
ATOM 637 N N . VAL A 1 83 ? -11.920 3.522 17.847 1.00 97.88 83 VAL A N 1
ATOM 638 C CA . VAL A 1 83 ? -12.917 2.616 18.443 1.00 97.88 83 VAL A CA 1
ATOM 639 C C . VAL A 1 83 ? -12.252 1.595 19.371 1.00 97.88 83 VAL A C 1
ATOM 641 O O . VAL A 1 83 ? -12.759 1.336 20.466 1.00 97.88 83 VAL A O 1
ATOM 644 N N . ALA A 1 84 ? -11.091 1.058 18.991 1.00 97.88 84 ALA A N 1
ATOM 645 C CA . ALA A 1 84 ? -10.327 0.146 19.838 1.00 97.88 84 ALA A CA 1
ATOM 646 C C . ALA A 1 84 ? -9.920 0.808 21.168 1.00 97.88 84 ALA A C 1
ATOM 648 O O . ALA A 1 84 ? -10.074 0.208 22.238 1.00 97.88 84 ALA A O 1
ATOM 649 N N . GLN A 1 85 ? -9.474 2.067 21.130 1.00 98.00 85 GLN A N 1
ATOM 650 C CA . GLN A 1 85 ? -9.154 2.835 22.336 1.00 98.00 85 GLN A CA 1
ATOM 651 C C . GLN A 1 85 ? -10.390 3.109 23.197 1.00 98.00 85 GLN A C 1
ATOM 653 O O . GLN A 1 85 ? -10.324 2.978 24.421 1.00 98.00 85 GLN A O 1
ATOM 658 N N . MET A 1 86 ? -11.532 3.434 22.586 1.00 97.69 86 MET A N 1
ATOM 659 C CA . MET A 1 86 ? -12.788 3.621 23.318 1.00 97.69 86 MET A CA 1
ATOM 660 C C . MET A 1 86 ? -13.198 2.349 24.068 1.00 97.69 86 M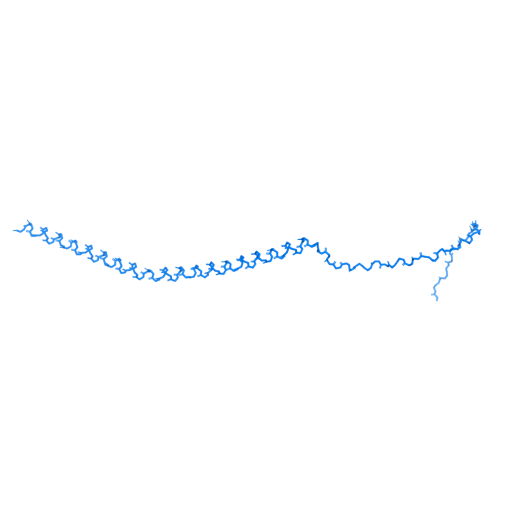ET A C 1
ATOM 662 O O . MET A 1 86 ? -13.549 2.428 25.247 1.00 97.69 86 MET A O 1
ATOM 666 N N . PHE A 1 87 ? -13.093 1.177 23.436 1.00 97.69 87 PHE A N 1
ATOM 667 C CA . PHE A 1 87 ? -13.368 -0.098 24.103 1.00 97.69 87 PHE A CA 1
ATOM 668 C C . PHE A 1 87 ? -12.374 -0.410 25.216 1.00 97.69 87 PHE A C 1
ATOM 670 O O . PHE A 1 87 ? -12.799 -0.824 26.295 1.00 97.69 87 PHE A O 1
ATOM 677 N N . LYS A 1 88 ? -11.080 -0.145 25.013 1.00 97.62 88 LYS A N 1
ATOM 678 C CA . LYS A 1 88 ? -10.068 -0.303 26.065 1.00 97.62 88 LYS A CA 1
ATOM 679 C C . LYS A 1 88 ? -10.381 0.568 27.286 1.00 97.62 88 LYS A C 1
ATOM 681 O O . LYS A 1 88 ? -10.329 0.087 28.416 1.00 97.62 88 LYS A O 1
ATOM 686 N N . ASN A 1 89 ? -10.744 1.830 27.065 1.00 97.38 89 ASN A N 1
ATOM 687 C CA . ASN A 1 89 ? -11.089 2.760 28.141 1.00 97.38 89 ASN A CA 1
ATOM 688 C C . ASN A 1 89 ? -12.376 2.342 28.857 1.00 97.38 89 ASN A C 1
ATOM 690 O O . ASN A 1 89 ? -12.431 2.349 30.085 1.00 97.38 89 ASN A O 1
ATOM 694 N N . TYR A 1 90 ? -13.394 1.923 28.105 1.00 97.56 90 TYR A N 1
ATOM 695 C CA . TYR A 1 90 ? -14.633 1.411 28.680 1.00 97.56 90 TYR A CA 1
ATOM 696 C C . TYR A 1 90 ? -14.381 0.175 29.550 1.00 97.56 90 TYR A C 1
ATOM 698 O O . TYR A 1 90 ? -14.813 0.135 30.700 1.00 97.56 90 TYR A O 1
ATOM 706 N N . GLN A 1 91 ? -13.620 -0.796 29.039 1.00 96.31 91 GLN A N 1
ATOM 707 C CA . GLN A 1 91 ? -13.239 -1.992 29.785 1.00 96.31 91 GLN A CA 1
ATOM 708 C C . GLN A 1 91 ? -12.478 -1.637 31.067 1.00 96.31 91 GLN A C 1
ATOM 710 O O . GLN A 1 91 ? -12.801 -2.167 32.128 1.00 96.31 91 GLN A O 1
ATOM 715 N N . SER A 1 92 ? -11.502 -0.727 30.983 1.00 96.81 92 SER A N 1
ATOM 716 C CA . SER A 1 92 ? -10.723 -0.286 32.144 1.00 96.81 92 SER A CA 1
ATOM 717 C C . SER A 1 92 ? -11.607 0.362 33.212 1.00 96.81 92 SER A C 1
ATOM 719 O O . SER A 1 92 ? -11.446 0.071 34.395 1.00 96.81 92 SER A O 1
ATOM 721 N N . ASN A 1 93 ? -12.559 1.206 32.806 1.00 95.94 93 ASN A N 1
ATOM 722 C CA . ASN A 1 93 ? -13.483 1.864 33.730 1.00 95.94 93 ASN A CA 1
ATOM 723 C C . ASN A 1 93 ? -14.435 0.860 34.391 1.00 95.94 93 ASN A C 1
ATOM 725 O O . ASN A 1 93 ? -14.663 0.928 35.597 1.00 95.94 93 ASN A O 1
ATOM 729 N N . VAL A 1 94 ? -14.975 -0.088 33.620 1.00 95.69 94 VAL A N 1
ATOM 730 C CA . VAL A 1 94 ? -15.847 -1.143 34.155 1.00 95.69 94 VAL A CA 1
ATOM 731 C C . VAL A 1 94 ? -15.095 -2.006 35.166 1.00 95.69 94 VAL A C 1
ATOM 733 O O . VAL A 1 94 ? -15.607 -2.222 36.261 1.00 95.69 94 VAL A O 1
ATOM 736 N N . LEU A 1 95 ? -13.878 -2.453 34.838 1.00 93.81 95 LEU A N 1
ATOM 737 C CA . LEU A 1 95 ? -13.062 -3.264 35.744 1.00 93.81 95 LEU A CA 1
ATOM 738 C C . LEU A 1 95 ? -12.791 -2.525 37.062 1.00 93.81 95 LEU A C 1
ATOM 740 O O . LEU A 1 95 ? -13.055 -3.070 38.130 1.00 93.81 95 LEU A O 1
ATOM 744 N N . PHE A 1 96 ? -12.363 -1.262 36.982 1.00 93.25 96 PHE A N 1
ATOM 745 C CA . PHE A 1 96 ? -12.093 -0.435 38.159 1.00 93.25 96 PHE A CA 1
ATOM 746 C C . PHE A 1 96 ? -13.319 -0.292 39.075 1.00 93.25 96 PHE A C 1
ATOM 748 O O . PHE A 1 96 ? -13.217 -0.412 40.297 1.00 93.25 96 PHE A O 1
ATOM 755 N N . HIS A 1 97 ? -14.501 -0.053 38.501 1.00 93.88 97 HIS A N 1
ATOM 756 C CA . HIS A 1 97 ? -15.722 0.101 39.291 1.00 93.88 97 HIS A CA 1
ATOM 757 C C . HIS A 1 97 ? -16.229 -1.217 39.890 1.00 93.88 97 HIS A C 1
ATOM 759 O O . HIS A 1 97 ? -16.785 -1.207 40.993 1.00 93.88 97 HIS A O 1
ATOM 765 N N . LEU A 1 98 ? -16.029 -2.345 39.204 1.00 91.19 98 LEU A N 1
ATOM 766 C CA . LEU A 1 98 ? -16.362 -3.664 39.742 1.00 91.19 98 LEU A CA 1
ATOM 767 C C . LEU A 1 98 ? -15.468 -4.015 40.934 1.00 91.19 98 LEU A C 1
ATOM 769 O O . LEU A 1 98 ? -15.993 -4.350 41.992 1.00 91.19 98 LEU A O 1
ATOM 773 N N . GLU A 1 99 ? -14.153 -3.821 40.813 1.00 91.81 99 GLU A N 1
ATOM 774 C CA . GLU A 1 99 ? -13.209 -4.015 41.922 1.00 91.81 99 GLU A CA 1
ATOM 775 C C . GLU A 1 99 ? -13.564 -3.136 43.129 1.00 91.81 99 GLU A C 1
ATOM 777 O O . GLU A 1 99 ? -13.588 -3.605 44.266 1.00 91.81 99 GLU A O 1
ATOM 782 N N . ALA A 1 100 ? -13.904 -1.862 42.903 1.00 88.06 100 ALA A N 1
ATOM 783 C CA . ALA A 1 100 ? -14.342 -0.968 43.973 1.00 88.06 100 ALA A CA 1
ATOM 784 C C . ALA A 1 100 ? -15.628 -1.458 44.667 1.00 88.06 100 ALA A C 1
ATOM 786 O O . ALA A 1 100 ? -15.743 -1.367 45.890 1.00 88.06 100 ALA A O 1
ATOM 787 N N . THR A 1 101 ? -16.584 -1.994 43.904 1.00 88.56 101 THR A N 1
ATOM 788 C CA . THR A 1 101 ? -17.843 -2.525 44.447 1.00 88.56 101 THR A CA 1
ATOM 789 C C . THR A 1 101 ? -17.611 -3.804 45.251 1.00 88.56 101 THR A C 1
ATOM 791 O O . THR A 1 101 ? -18.163 -3.943 46.343 1.00 88.56 101 THR A O 1
ATOM 794 N N . ASP A 1 102 ? -16.771 -4.716 44.762 1.00 85.00 102 ASP A N 1
ATOM 795 C CA . ASP A 1 102 ? -16.415 -5.942 45.484 1.00 85.00 102 ASP A CA 1
ATOM 796 C C . ASP A 1 102 ? -15.671 -5.630 46.790 1.00 85.00 102 ASP A C 1
ATOM 798 O O . ASP A 1 102 ? -15.995 -6.194 47.837 1.00 85.00 102 ASP A O 1
ATOM 802 N N . ASN A 1 103 ? -14.758 -4.653 46.768 1.00 75.75 103 ASN A N 1
ATOM 803 C CA . ASN A 1 103 ? -14.074 -4.168 47.968 1.00 75.75 103 ASN A CA 1
ATOM 804 C C . ASN A 1 103 ? -15.047 -3.576 49.003 1.00 75.75 103 ASN A C 1
ATOM 806 O O . ASN A 1 103 ? -14.887 -3.807 50.201 1.00 75.75 103 ASN A O 1
ATOM 810 N N . LEU A 1 104 ? -16.075 -2.841 48.561 1.00 75.06 104 LEU A N 1
ATOM 811 C CA . LEU A 1 104 ? -17.110 -2.301 49.449 1.00 75.06 104 LEU A CA 1
ATOM 812 C C . LEU A 1 104 ? -17.959 -3.407 50.087 1.00 75.06 104 LEU A C 1
ATOM 814 O O . LEU A 1 104 ? -18.258 -3.324 51.275 1.00 75.06 104 LEU A O 1
ATOM 818 N N . ARG A 1 105 ? -18.318 -4.452 49.328 1.00 72.62 105 ARG A N 1
ATOM 819 C CA . ARG A 1 105 ? -19.086 -5.598 49.851 1.00 72.62 105 ARG A CA 1
ATOM 820 C C . ARG A 1 105 ? -18.285 -6.445 50.834 1.00 72.62 105 ARG A C 1
ATOM 822 O O . ARG A 1 105 ? -18.869 -7.017 51.742 1.00 72.62 105 ARG A O 1
ATOM 829 N N . ALA A 1 106 ? -16.971 -6.541 50.658 1.00 72.44 106 ALA A N 1
ATOM 830 C CA . ALA A 1 106 ? -16.104 -7.251 51.595 1.00 72.44 106 ALA A CA 1
ATOM 831 C C . ALA A 1 106 ? -15.916 -6.503 52.932 1.00 72.44 106 ALA A C 1
ATOM 833 O O . ALA A 1 106 ? -15.545 -7.123 53.926 1.00 72.44 106 ALA A O 1
ATOM 834 N N . ALA A 1 107 ? -16.149 -5.186 52.961 1.00 62.84 107 ALA A N 1
ATOM 835 C CA . ALA A 1 107 ? -15.994 -4.339 54.146 1.00 62.84 107 ALA A CA 1
ATOM 836 C C . ALA A 1 107 ? -17.290 -4.141 54.965 1.00 62.84 107 ALA A C 1
ATOM 838 O O . ALA A 1 107 ? -17.225 -3.557 56.049 1.00 62.84 107 ALA A O 1
ATOM 839 N N . SER A 1 108 ? -18.444 -4.586 54.449 1.00 56.28 108 SER A N 1
ATOM 840 C CA . SER A 1 108 ? -19.780 -4.491 55.070 1.00 56.28 108 SER A CA 1
ATOM 841 C C . SER A 1 108 ? -20.229 -5.805 55.693 1.00 56.28 108 SER A C 1
ATOM 843 O O . SER A 1 108 ? -20.791 -5.763 56.807 1.00 56.28 108 SER A O 1
#

Mean predicted aligned error: 17.55 Å

Sequence (108 aa):
MAMDDAVDGGCYSGTSSRMPTPLFGRRQPRSLTALPNESPHEHQQNVLLSRIITNVEKLNEAVMMLNKSLQEININNMDVELVAQMFKNYQSNVLFHLEATDNLRAAS

Radius of gyration: 49.3 Å; Cα contacts (8 Å, |Δi|>4): 1; chains: 1; bounding box: 87×68×125 Å